Protein AF-A0A7W1CFK2-F1 (afdb_monomer_lite)

Sequence (128 aa):
MISTLDSHLTLGNRRLPNGIEFGVSVQKTSIKSDMKNLFRLLRLTVLFSAFAFIVSAQTPRPTPPPANDDTGPVKTFEVRLPVTVNDKKKKKSLIAGLTRGDFTVFEDGVQQEVTFFTDEKTNPPVYV

Radius of gyration: 48.18 Å; chains: 1; bounding box: 46×103×96 Å

Foldseek 3Di:
DDDDDDDPDDDDDPDDPPPDDDDDDDDDDDPPPPPVVVVVVVVVVVVVVVPPPPPPPDDDDDDPDPPCPPPDPDDDDDDDDDDWDFDPVPPRDTDFDDDPVVDWDDDPNHTDDDPDDDGCVRPPDDDD

Structure (mmCIF, N/CA/C/O backbone):
data_AF-A0A7W1CFK2-F1
#
_entry.id   AF-A0A7W1CFK2-F1
#
loop_
_atom_site.group_PDB
_atom_site.id
_atom_site.type_symbol
_atom_site.label_atom_id
_atom_site.label_alt_id
_atom_site.label_comp_id
_atom_site.label_asym_id
_atom_site.label_entity_id
_atom_site.label_seq_id
_atom_site.pdbx_PDB_ins_code
_atom_site.Cartn_x
_atom_site.Cartn_y
_atom_site.Cartn_z
_atom_site.occupancy
_atom_site.B_iso_or_equiv
_atom_site.auth_seq_id
_atom_site.auth_comp_id
_atom_site.auth_asym_id
_atom_site.auth_atom_id
_atom_site.pdbx_PDB_model_num
ATOM 1 N N . MET A 1 1 ? 21.840 -72.728 -75.572 1.00 37.25 1 MET A N 1
ATOM 2 C CA . MET A 1 1 ? 21.860 -74.203 -75.489 1.00 37.25 1 MET A CA 1
ATOM 3 C C . MET A 1 1 ? 20.811 -74.632 -74.467 1.00 37.25 1 MET A C 1
ATOM 5 O O . MET A 1 1 ? 20.988 -74.309 -73.304 1.00 37.25 1 MET A O 1
ATOM 9 N N . ILE A 1 2 ? 19.675 -75.152 -74.968 1.00 44.62 2 ILE A N 1
ATOM 10 C CA . ILE A 1 2 ? 18.865 -76.333 -74.547 1.00 44.62 2 ILE A CA 1
ATOM 11 C C . ILE A 1 2 ? 19.080 -76.783 -73.075 1.00 44.62 2 ILE A C 1
ATOM 13 O O . ILE A 1 2 ? 20.226 -76.962 -72.686 1.00 44.62 2 ILE A O 1
ATOM 17 N N . SER A 1 3 ? 18.100 -76.943 -72.172 1.00 38.34 3 SER A N 1
ATOM 18 C CA . SER A 1 3 ? 16.812 -77.678 -72.213 1.00 38.34 3 SER A CA 1
ATOM 19 C C . SER A 1 3 ? 15.861 -77.154 -71.124 1.00 38.34 3 SER A C 1
ATOM 21 O O . SER A 1 3 ? 16.304 -76.837 -70.025 1.00 38.34 3 SER A O 1
ATOM 23 N N . THR A 1 4 ? 14.580 -76.917 -71.412 1.00 50.94 4 THR A N 1
ATOM 24 C CA . THR A 1 4 ? 13.423 -77.822 -71.201 1.00 50.94 4 THR A CA 1
ATOM 25 C C . THR A 1 4 ? 13.480 -78.696 -69.946 1.00 50.94 4 THR A C 1
ATOM 27 O O . THR A 1 4 ? 14.224 -79.671 -69.893 1.00 50.94 4 THR A O 1
ATOM 30 N N . LEU A 1 5 ? 12.577 -78.412 -69.005 1.00 43.31 5 LEU A N 1
ATOM 31 C CA . LEU A 1 5 ? 11.893 -79.432 -68.212 1.00 43.31 5 LEU A CA 1
ATOM 32 C C . LEU A 1 5 ? 10.493 -78.909 -67.873 1.00 43.31 5 LEU A C 1
ATOM 34 O O . LEU A 1 5 ? 10.288 -78.191 -66.897 1.00 43.31 5 LEU A O 1
ATOM 38 N N . ASP A 1 6 ? 9.554 -79.247 -68.758 1.00 47.62 6 ASP A N 1
ATOM 39 C CA . ASP A 1 6 ? 8.124 -79.274 -68.470 1.00 47.62 6 ASP A CA 1
ATOM 40 C C . ASP A 1 6 ? 7.889 -80.221 -67.290 1.00 47.62 6 ASP A C 1
ATOM 42 O O . ASP A 1 6 ? 8.189 -81.414 -67.366 1.00 47.62 6 ASP A O 1
ATOM 46 N N . SER A 1 7 ? 7.329 -79.705 -66.200 1.00 54.19 7 SER A N 1
ATOM 47 C CA . SER A 1 7 ? 6.675 -80.524 -65.183 1.00 54.19 7 SER A CA 1
ATOM 48 C C . SER A 1 7 ? 5.209 -80.120 -65.105 1.00 54.19 7 SER A C 1
ATOM 50 O O . SER A 1 7 ? 4.759 -79.324 -64.284 1.00 54.19 7 SER A O 1
ATOM 52 N N . HIS A 1 8 ? 4.460 -80.700 -66.037 1.00 48.00 8 HIS A N 1
ATOM 53 C CA . HIS A 1 8 ? 3.010 -80.749 -66.055 1.00 48.00 8 HIS A CA 1
ATOM 54 C C . HIS A 1 8 ? 2.517 -81.542 -64.830 1.00 48.00 8 HIS A C 1
ATOM 56 O O . HIS A 1 8 ? 2.445 -82.771 -64.855 1.00 48.00 8 HIS A O 1
ATOM 62 N N . LEU A 1 9 ? 2.198 -80.846 -63.735 1.00 48.31 9 LEU A N 1
ATOM 63 C CA . LEU A 1 9 ? 1.485 -81.422 -62.594 1.00 48.31 9 LEU A CA 1
ATOM 64 C C . LEU A 1 9 ? -0.016 -81.185 -62.765 1.00 48.31 9 LEU A C 1
ATOM 66 O O . LEU A 1 9 ? -0.585 -80.196 -62.310 1.00 48.31 9 LEU A O 1
ATOM 70 N N . THR A 1 10 ? -0.650 -82.139 -63.438 1.00 53.41 10 THR A N 1
ATOM 71 C CA . THR A 1 10 ? -2.098 -82.342 -63.453 1.00 53.41 10 THR A CA 1
ATOM 72 C C . THR A 1 10 ? -2.537 -82.757 -62.049 1.00 53.41 10 THR A C 1
ATOM 74 O O . THR A 1 10 ? -2.362 -83.914 -61.664 1.00 53.41 10 THR A O 1
ATOM 77 N N . LEU A 1 11 ? -3.111 -81.841 -61.265 1.00 51.53 11 LEU A N 1
ATOM 78 C CA . LEU A 1 11 ? -3.853 -82.223 -60.063 1.00 51.53 11 LEU A CA 1
ATOM 79 C C . LEU A 1 11 ? -5.348 -82.197 -60.369 1.00 51.53 11 LEU A C 1
ATOM 81 O O . LEU A 1 11 ? -5.928 -81.158 -60.666 1.00 51.53 11 LEU A O 1
ATOM 85 N N . GLY A 1 12 ? -5.943 -83.388 -60.344 1.00 55.22 12 GLY A N 1
ATOM 86 C CA . GLY A 1 12 ? -7.341 -83.615 -60.667 1.00 55.22 12 GLY A CA 1
ATOM 87 C C . GLY A 1 12 ? -8.293 -82.824 -59.773 1.00 55.22 12 GLY A C 1
ATOM 88 O O . GLY A 1 12 ? -8.208 -82.870 -58.545 1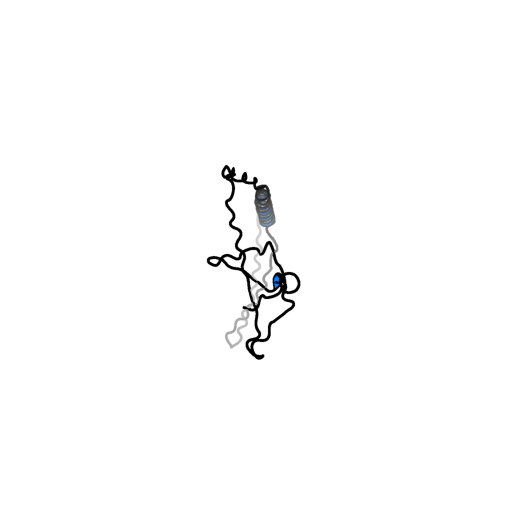.00 55.22 12 GLY A O 1
ATOM 89 N N . ASN A 1 13 ? -9.256 -82.163 -60.412 1.00 46.25 13 ASN A N 1
ATOM 90 C CA . ASN A 1 13 ? -10.400 -81.561 -59.745 1.00 46.25 13 ASN A CA 1
ATOM 91 C C . ASN A 1 13 ? -11.273 -82.662 -59.128 1.00 46.25 13 ASN A C 1
ATOM 93 O O . ASN A 1 13 ? -12.081 -83.291 -59.814 1.00 46.25 13 ASN A O 1
ATOM 97 N N . ARG A 1 14 ? -11.161 -82.878 -57.814 1.00 57.16 14 ARG A N 1
ATOM 98 C CA . ARG A 1 14 ? -12.222 -83.557 -57.060 1.00 57.16 14 ARG A CA 1
ATOM 99 C C . ARG A 1 14 ? -13.332 -82.547 -56.783 1.00 57.16 14 ARG A C 1
ATOM 101 O O . ARG A 1 14 ? -13.212 -81.720 -55.886 1.00 57.16 14 ARG A O 1
ATOM 108 N N . ARG A 1 15 ? -14.416 -82.626 -57.559 1.00 47.66 15 ARG A N 1
ATOM 109 C CA . ARG A 1 15 ? -15.670 -81.921 -57.263 1.00 47.66 15 ARG A CA 1
ATOM 110 C C . ARG A 1 15 ? -16.352 -82.571 -56.060 1.00 47.66 15 ARG A C 1
ATOM 112 O O . ARG A 1 15 ? -16.699 -83.748 -56.112 1.00 47.66 15 ARG A O 1
ATOM 119 N N . LEU A 1 16 ? -16.576 -81.787 -55.010 1.00 58.28 16 LEU A N 1
ATOM 120 C CA . LEU A 1 16 ? -17.561 -82.083 -53.968 1.00 58.28 16 LEU A CA 1
ATOM 121 C C . LEU A 1 16 ? -18.897 -81.401 -54.334 1.00 58.28 16 LEU A C 1
ATOM 123 O O . LEU A 1 16 ? -18.875 -80.342 -54.964 1.00 58.28 16 LEU A O 1
ATOM 127 N N . PRO A 1 17 ? -20.055 -81.977 -53.958 1.00 52.66 17 PRO A N 1
ATOM 128 C CA . PRO A 1 17 ? -21.378 -81.623 -54.497 1.00 52.66 17 PRO A CA 1
ATOM 129 C C . PRO A 1 17 ? -21.900 -80.213 -54.156 1.00 52.66 17 PRO A C 1
ATOM 131 O O . PRO A 1 17 ? -22.980 -79.849 -54.607 1.00 52.66 17 PRO A O 1
ATOM 134 N N . ASN A 1 18 ? -21.137 -79.398 -53.417 1.00 56.88 18 ASN A N 1
ATOM 135 C CA . ASN A 1 18 ? -21.620 -78.148 -52.820 1.00 56.88 18 ASN A CA 1
ATOM 136 C C . ASN A 1 18 ? -20.868 -76.882 -53.283 1.00 56.88 18 ASN A C 1
ATOM 138 O O . ASN A 1 18 ? -20.971 -75.849 -52.635 1.00 56.88 18 ASN A O 1
ATOM 142 N N . GLY A 1 19 ? -20.119 -76.932 -54.391 1.00 59.56 19 GLY A N 1
ATOM 143 C CA . GLY A 1 19 ? -19.654 -75.722 -55.095 1.00 59.56 19 GLY A CA 1
ATOM 144 C C . GLY A 1 19 ? -18.637 -74.826 -54.368 1.00 59.56 19 GLY A C 1
ATOM 145 O O . GLY A 1 19 ? -18.438 -73.693 -54.792 1.00 59.56 19 GLY A O 1
ATOM 146 N N . ILE A 1 20 ? -17.980 -75.302 -53.307 1.00 57.00 20 ILE A N 1
ATOM 147 C CA . ILE A 1 20 ? -16.932 -74.550 -52.598 1.00 57.00 20 ILE A CA 1
ATOM 148 C C . ILE A 1 20 ? -15.561 -75.082 -53.036 1.00 57.00 20 ILE A C 1
ATOM 150 O O . ILE A 1 20 ? -15.196 -76.214 -52.714 1.00 57.00 20 ILE A O 1
ATOM 154 N N . GLU A 1 21 ? -14.810 -74.274 -53.787 1.00 59.28 21 GLU A N 1
ATOM 155 C CA . GLU A 1 21 ? -13.429 -74.570 -54.183 1.00 59.28 21 GLU A CA 1
ATOM 156 C C . GLU A 1 21 ? -12.455 -74.143 -53.074 1.00 59.28 21 GLU A C 1
ATOM 158 O O . GLU A 1 21 ? -12.372 -72.968 -52.723 1.00 59.28 21 GLU A O 1
ATOM 163 N N . PHE A 1 22 ? -11.690 -75.090 -52.523 1.00 53.62 22 PHE A N 1
ATOM 164 C CA . PHE A 1 22 ? -10.586 -74.791 -51.608 1.00 53.62 22 PHE A CA 1
ATOM 165 C C . PHE A 1 22 ? -9.257 -74.858 -52.362 1.00 53.62 22 PHE A C 1
ATOM 167 O O . PHE A 1 22 ? -8.705 -75.934 -52.587 1.00 53.62 22 PHE A O 1
ATOM 174 N N . GLY A 1 23 ? -8.738 -73.693 -52.749 1.00 50.72 23 GLY A N 1
ATOM 175 C CA . GLY A 1 23 ? -7.375 -73.547 -53.253 1.00 50.72 23 GLY A CA 1
ATOM 176 C C . GLY A 1 23 ? -6.391 -73.376 -52.097 1.00 50.72 23 GLY A C 1
ATOM 177 O O . GLY A 1 23 ? -6.457 -72.391 -51.366 1.00 50.72 23 GLY A O 1
ATOM 178 N N . VAL A 1 24 ? -5.459 -74.314 -51.930 1.00 59.22 24 VAL A N 1
ATOM 179 C CA . VAL A 1 24 ? -4.311 -74.132 -51.030 1.00 59.22 24 VAL A CA 1
ATOM 180 C C . VAL A 1 24 ? -3.202 -73.438 -51.818 1.00 59.22 24 VAL A C 1
ATOM 182 O O . VAL A 1 24 ? -2.640 -74.018 -52.744 1.00 59.22 24 VAL A O 1
ATOM 185 N N . SER A 1 25 ? -2.892 -72.190 -51.460 1.00 52.38 25 SER A N 1
ATOM 186 C CA . SER A 1 25 ? -1.792 -71.416 -52.046 1.00 52.38 25 SER A CA 1
ATOM 187 C C . SER A 1 25 ? -0.626 -71.338 -51.065 1.00 52.38 25 SER A C 1
ATOM 189 O O . SER A 1 25 ? -0.759 -70.807 -49.964 1.00 52.38 25 SER A O 1
ATOM 191 N N . VAL A 1 26 ? 0.528 -71.874 -51.462 1.00 57.81 26 VAL A N 1
ATOM 192 C CA . VAL A 1 26 ? 1.785 -71.755 -50.714 1.00 57.81 26 VAL A CA 1
ATOM 193 C C . VAL A 1 26 ? 2.549 -70.553 -51.268 1.00 57.81 26 VAL A C 1
ATOM 195 O O . VAL A 1 26 ? 3.171 -70.641 -52.326 1.00 57.81 26 VAL A O 1
ATOM 198 N N . GLN A 1 27 ? 2.516 -69.415 -50.568 1.00 52.53 27 GLN A N 1
ATOM 199 C CA . GLN A 1 27 ? 3.360 -68.267 -50.912 1.00 52.53 27 GLN A CA 1
ATOM 200 C C . GLN A 1 27 ? 4.777 -68.452 -50.362 1.00 52.53 27 GLN A C 1
ATOM 202 O O . GLN A 1 27 ? 5.008 -68.441 -49.155 1.00 52.53 27 GLN A O 1
ATOM 207 N N . LYS A 1 28 ? 5.751 -68.571 -51.265 1.00 55.28 28 LYS A N 1
ATOM 208 C CA . LYS A 1 28 ? 7.180 -68.532 -50.945 1.00 55.28 28 LYS A CA 1
ATOM 209 C C . LYS A 1 28 ? 7.633 -67.069 -50.906 1.00 55.28 28 LYS A C 1
ATOM 211 O O . LYS A 1 28 ? 7.866 -66.466 -51.951 1.00 55.28 28 LYS A O 1
ATOM 216 N N . THR A 1 29 ? 7.755 -66.482 -49.719 1.00 52.66 29 THR A N 1
ATOM 217 C CA . THR A 1 29 ? 8.299 -65.127 -49.557 1.00 52.66 29 THR A CA 1
ATOM 218 C C . THR A 1 29 ? 9.811 -65.140 -49.797 1.00 52.66 29 THR A C 1
ATOM 220 O O . THR A 1 29 ? 10.607 -65.620 -48.994 1.00 52.66 29 THR A O 1
ATOM 223 N N . SER A 1 30 ? 10.224 -64.632 -50.957 1.00 55.09 30 SER A N 1
ATOM 224 C CA . SER A 1 30 ? 11.632 -64.427 -51.293 1.00 55.09 30 SER A CA 1
ATOM 225 C C . SER A 1 30 ? 12.133 -63.147 -50.625 1.00 55.09 30 SER A C 1
ATOM 227 O O . SER A 1 30 ? 11.881 -62.047 -51.115 1.00 55.09 30 SER A O 1
ATOM 229 N N . ILE A 1 31 ? 12.890 -63.290 -49.536 1.00 61.19 31 ILE A N 1
ATOM 230 C CA . ILE A 1 31 ? 13.640 -62.198 -48.901 1.00 61.19 31 ILE A CA 1
ATOM 231 C C . ILE A 1 31 ? 14.829 -61.849 -49.805 1.00 61.19 31 ILE A C 1
ATOM 233 O O . ILE A 1 31 ? 15.960 -62.276 -49.595 1.00 61.19 31 ILE A O 1
ATOM 237 N N . LYS A 1 32 ? 14.574 -61.078 -50.859 1.00 58.84 32 LYS A N 1
ATOM 238 C CA . LYS A 1 32 ? 15.605 -60.254 -51.495 1.00 58.84 32 LYS A CA 1
ATOM 239 C C . LYS A 1 32 ? 15.275 -58.811 -51.164 1.00 58.84 32 LYS A C 1
ATOM 241 O O . LYS A 1 32 ? 14.851 -58.043 -52.016 1.00 58.84 32 LYS A O 1
ATOM 246 N N . SER A 1 33 ? 15.397 -58.482 -49.880 1.00 59.06 33 SER A N 1
ATOM 247 C CA . SER A 1 33 ? 15.316 -57.106 -49.411 1.00 59.06 33 SER A CA 1
ATOM 248 C C . SER A 1 33 ? 16.452 -56.322 -50.059 1.00 59.06 33 SER A C 1
ATOM 250 O O . SER A 1 33 ? 17.629 -56.523 -49.752 1.00 59.06 33 SER A O 1
ATOM 252 N N . ASP A 1 34 ? 16.072 -55.471 -51.002 1.00 59.19 34 ASP A N 1
ATOM 253 C CA . ASP A 1 34 ? 16.932 -54.584 -51.762 1.00 59.19 34 ASP A CA 1
ATOM 254 C C . ASP A 1 34 ? 17.821 -53.736 -50.846 1.00 59.19 34 ASP A C 1
ATOM 256 O O . ASP A 1 34 ? 17.442 -52.664 -5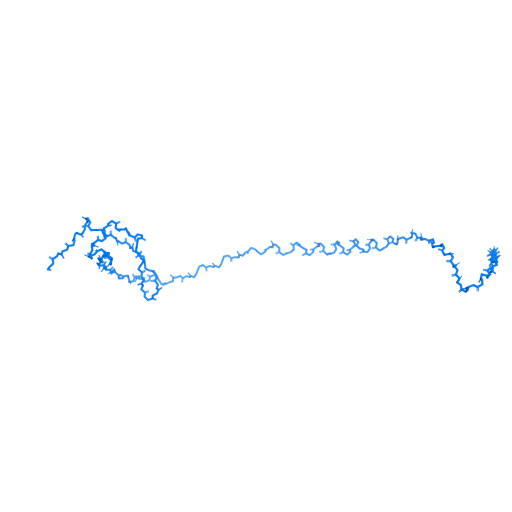0.372 1.00 59.19 34 ASP A O 1
ATOM 260 N N . MET A 1 35 ? 19.066 -54.182 -50.676 1.00 61.94 35 MET A N 1
ATOM 261 C CA . MET A 1 35 ? 20.145 -53.480 -49.969 1.00 61.94 35 MET A CA 1
ATOM 262 C C . MET A 1 35 ? 20.344 -52.038 -50.485 1.00 61.94 35 MET A C 1
ATOM 264 O O . MET A 1 35 ? 20.840 -51.164 -49.782 1.00 61.94 35 MET A O 1
ATOM 268 N N . LYS A 1 36 ? 19.873 -51.755 -51.704 1.00 58.09 36 LYS A N 1
ATOM 269 C CA . LYS A 1 36 ? 19.893 -50.441 -52.358 1.00 58.09 36 LYS A CA 1
ATOM 270 C C . LYS A 1 36 ? 18.946 -49.430 -51.699 1.00 58.09 36 LYS A C 1
ATOM 272 O O . LYS A 1 36 ? 19.265 -48.244 -51.673 1.00 58.09 36 LYS A O 1
ATOM 277 N N . ASN A 1 37 ? 17.820 -49.875 -51.138 1.00 59.19 37 ASN A N 1
ATOM 278 C CA . ASN A 1 37 ? 16.867 -48.996 -50.449 1.00 59.19 37 ASN A CA 1
ATOM 279 C C . ASN A 1 37 ? 17.352 -48.633 -49.039 1.00 59.19 37 ASN A C 1
ATOM 281 O O . ASN A 1 37 ? 17.117 -47.515 -48.585 1.00 59.19 37 ASN A O 1
ATOM 285 N N . LEU A 1 38 ? 18.133 -49.516 -48.406 1.00 61.88 38 LEU A N 1
ATOM 286 C CA . LEU A 1 38 ? 18.807 -49.234 -47.138 1.00 61.88 38 LEU A CA 1
ATOM 287 C C . LEU A 1 38 ? 19.908 -48.171 -47.301 1.00 61.88 38 LEU A C 1
ATOM 289 O O . LEU A 1 38 ? 19.969 -47.220 -46.526 1.00 61.88 38 LEU A O 1
ATOM 293 N N . PHE A 1 39 ? 20.716 -48.256 -48.365 1.00 61.59 39 PHE A N 1
ATOM 294 C CA . PHE A 1 39 ? 21.710 -47.218 -48.678 1.00 61.59 39 PHE A CA 1
ATOM 295 C C . PHE A 1 39 ? 21.081 -45.877 -49.095 1.00 61.59 39 PHE A C 1
ATOM 297 O O . PHE A 1 39 ? 21.667 -44.824 -48.840 1.00 61.59 39 PHE A O 1
ATOM 304 N N . ARG A 1 40 ? 19.890 -45.886 -49.711 1.00 64.69 40 ARG A N 1
ATOM 305 C CA . ARG A 1 40 ? 19.133 -44.658 -50.023 1.00 64.69 40 ARG A CA 1
ATOM 306 C C . ARG A 1 40 ? 18.599 -43.980 -48.761 1.00 64.69 40 ARG A C 1
ATOM 308 O O . ARG A 1 40 ? 18.762 -42.771 -48.629 1.00 64.69 40 ARG A O 1
ATOM 315 N N . LEU A 1 41 ? 18.037 -44.751 -47.828 1.00 63.41 41 LEU A N 1
ATOM 316 C CA . LEU A 1 41 ? 17.570 -44.242 -46.534 1.00 63.41 41 LEU A CA 1
ATOM 317 C C . LEU A 1 41 ? 18.727 -43.675 -45.700 1.00 63.41 41 LEU A C 1
ATOM 319 O O . LEU A 1 41 ? 18.615 -42.561 -45.203 1.00 63.41 41 LEU A O 1
ATOM 323 N N . LEU A 1 42 ? 19.875 -44.363 -45.644 1.00 66.06 42 LEU A N 1
ATOM 324 C CA . LEU A 1 42 ? 21.051 -43.880 -44.909 1.00 66.06 42 LEU A CA 1
ATOM 325 C C . LEU A 1 42 ? 21.583 -42.538 -45.454 1.00 66.06 42 LEU A C 1
ATOM 327 O O . LEU A 1 42 ? 21.956 -41.660 -44.679 1.00 66.06 42 LEU A O 1
ATOM 331 N N . ARG A 1 43 ? 21.586 -42.344 -46.782 1.00 67.81 43 ARG A N 1
ATOM 332 C CA . ARG A 1 43 ? 22.026 -41.082 -47.412 1.00 67.81 43 ARG A CA 1
ATOM 333 C C . ARG A 1 43 ? 21.088 -39.909 -47.114 1.00 67.81 43 ARG A C 1
ATOM 335 O O . ARG A 1 43 ? 21.571 -38.802 -46.897 1.00 67.81 43 ARG A O 1
ATOM 342 N N . LEU A 1 44 ? 19.776 -40.146 -47.077 1.00 67.62 44 LEU A N 1
ATOM 343 C CA . LEU A 1 44 ? 18.782 -39.117 -46.747 1.00 67.62 44 LEU A CA 1
ATOM 344 C C . LEU A 1 44 ? 18.905 -38.650 -45.288 1.00 67.62 44 LEU A C 1
ATOM 346 O O . LEU A 1 44 ? 18.828 -37.451 -45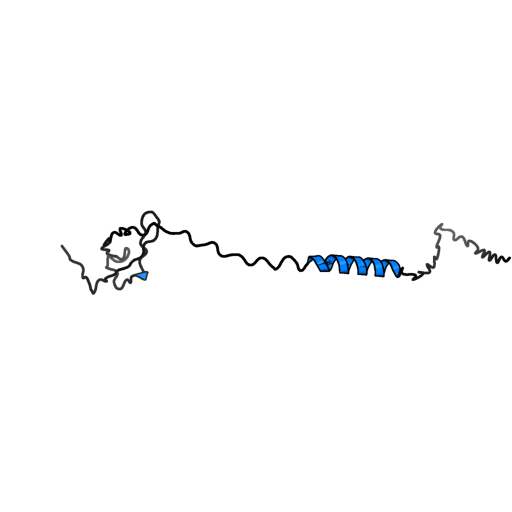.028 1.00 67.62 44 LEU A O 1
ATOM 350 N N . THR A 1 45 ? 19.184 -39.562 -44.352 1.00 63.72 45 THR A N 1
ATOM 351 C CA . THR A 1 45 ? 19.347 -39.224 -42.927 1.00 63.72 45 THR A CA 1
ATOM 352 C C . THR A 1 45 ? 20.602 -38.385 -42.656 1.00 63.72 45 THR A C 1
ATOM 354 O O . THR A 1 45 ? 20.558 -37.451 -41.856 1.00 63.72 45 THR A O 1
ATOM 357 N N . VAL A 1 46 ? 21.715 -38.655 -43.351 1.00 66.44 46 VAL A N 1
ATOM 358 C CA . VAL A 1 46 ? 22.959 -37.870 -43.204 1.00 66.44 46 VAL A CA 1
ATOM 359 C C . VAL A 1 46 ? 22.780 -36.433 -43.712 1.00 66.44 46 VAL A C 1
ATOM 361 O O . VAL A 1 46 ? 23.204 -35.496 -43.037 1.00 66.44 46 VAL A O 1
ATOM 364 N N . LEU A 1 47 ? 22.092 -36.248 -44.846 1.00 61.19 47 LEU A N 1
ATOM 365 C CA . LEU A 1 47 ? 21.787 -34.924 -45.410 1.00 61.19 47 LEU A CA 1
ATOM 366 C C . LEU A 1 47 ? 20.857 -34.090 -44.515 1.00 61.19 47 LEU A C 1
ATOM 368 O O . LEU A 1 47 ? 21.017 -32.875 -44.445 1.00 61.19 47 LEU A O 1
ATOM 372 N N . PHE A 1 48 ? 19.926 -34.724 -43.796 1.00 60.53 48 PHE A N 1
ATOM 373 C CA . PHE A 1 48 ? 19.005 -34.016 -42.901 1.00 60.53 48 PHE A CA 1
ATOM 374 C C . PHE A 1 48 ? 19.667 -33.577 -41.580 1.00 60.53 48 PHE A C 1
ATOM 376 O O . PHE A 1 48 ? 19.321 -32.5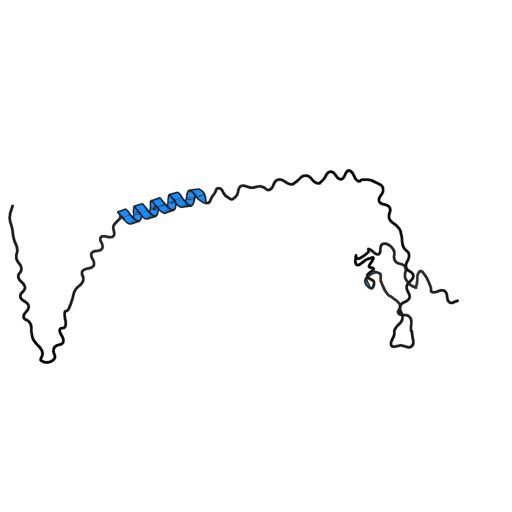30 -41.035 1.00 60.53 48 PHE A O 1
ATOM 383 N N . SER A 1 49 ? 20.663 -34.320 -41.073 1.00 59.44 49 SER A N 1
ATOM 384 C CA . SER A 1 49 ? 21.323 -33.977 -39.797 1.00 59.44 49 SER A CA 1
ATOM 385 C C . SER A 1 49 ? 22.253 -32.755 -39.879 1.00 59.44 49 SER A C 1
ATOM 387 O O . SER A 1 49 ? 22.482 -32.090 -38.871 1.00 59.44 49 SER A O 1
ATOM 389 N N . ALA A 1 50 ? 22.731 -32.397 -41.076 1.00 58.31 50 ALA A N 1
ATOM 390 C CA . ALA A 1 50 ? 23.613 -31.243 -41.270 1.00 58.31 50 ALA A CA 1
ATOM 391 C C . ALA A 1 50 ? 22.906 -29.884 -41.079 1.00 58.31 50 ALA A C 1
ATOM 393 O O . ALA A 1 50 ? 23.574 -28.872 -40.884 1.00 58.31 50 ALA A O 1
ATOM 394 N N . PHE A 1 51 ? 21.568 -29.844 -41.096 1.00 56.47 51 PHE A N 1
ATOM 395 C CA . PHE A 1 51 ? 20.797 -28.601 -40.947 1.00 56.47 51 PHE A CA 1
ATOM 396 C C . PHE A 1 51 ? 20.403 -28.280 -39.494 1.00 56.47 51 PHE A C 1
ATOM 398 O O . PHE A 1 51 ? 20.029 -27.148 -39.193 1.00 56.47 51 PHE A O 1
ATOM 405 N N . ALA A 1 52 ? 20.513 -29.244 -38.573 1.00 57.53 52 ALA A N 1
ATOM 406 C CA . ALA A 1 52 ? 20.050 -29.087 -37.191 1.00 57.53 52 ALA A CA 1
ATOM 407 C C . ALA A 1 52 ? 20.987 -28.244 -36.298 1.00 57.53 52 ALA A C 1
ATOM 409 O O . ALA A 1 52 ? 20.595 -27.857 -35.201 1.00 57.53 52 ALA A O 1
ATOM 410 N N . PHE A 1 53 ? 22.202 -27.922 -36.756 1.00 55.62 53 PHE A N 1
ATOM 411 C CA . PHE A 1 53 ? 23.203 -27.218 -35.940 1.00 55.62 53 PHE A CA 1
ATOM 412 C C . PHE A 1 53 ? 23.273 -25.696 -36.153 1.00 55.62 53 PHE A C 1
ATOM 414 O O . PHE A 1 53 ? 23.972 -25.020 -35.405 1.00 55.62 53 PHE A O 1
ATOM 421 N N . ILE A 1 54 ? 22.550 -25.119 -37.122 1.00 57.72 54 ILE A N 1
ATOM 422 C CA . ILE A 1 54 ? 22.707 -23.688 -37.470 1.00 57.72 54 ILE A CA 1
ATOM 423 C C . ILE A 1 54 ? 21.814 -22.760 -36.614 1.00 57.72 54 ILE A C 1
ATOM 425 O O . ILE A 1 54 ? 22.081 -21.567 -36.500 1.00 57.72 54 ILE A O 1
ATOM 429 N N . VAL A 1 55 ? 20.784 -23.282 -35.938 1.00 59.34 55 VAL A N 1
ATOM 430 C CA . VAL A 1 55 ? 19.770 -22.446 -35.255 1.00 59.34 55 VAL A CA 1
ATOM 431 C C . VAL A 1 55 ? 20.217 -21.923 -33.872 1.00 59.34 55 VAL A C 1
ATOM 433 O O . VAL A 1 55 ? 19.603 -21.006 -33.337 1.00 59.34 55 VAL A O 1
ATOM 436 N N . SER A 1 56 ? 21.317 -22.420 -33.293 1.00 61.72 56 SER A N 1
ATOM 437 C CA . SER A 1 56 ? 21.689 -22.138 -31.890 1.00 61.72 56 SER A CA 1
ATOM 438 C C . SER A 1 56 ? 22.747 -21.032 -31.678 1.00 61.72 56 SER A C 1
ATOM 440 O O . SER A 1 56 ? 23.445 -21.055 -30.665 1.00 61.72 56 SER A O 1
ATOM 442 N N . ALA A 1 57 ? 22.902 -20.072 -32.600 1.00 61.56 57 ALA A N 1
ATOM 443 C CA . ALA A 1 57 ? 23.980 -19.064 -32.535 1.00 61.56 57 ALA A CA 1
ATOM 444 C C . ALA A 1 57 ? 23.526 -17.593 -32.418 1.00 61.56 57 ALA A C 1
ATOM 446 O O . ALA A 1 57 ? 24.357 -16.692 -32.516 1.00 61.56 57 ALA A O 1
ATOM 447 N N . GLN A 1 58 ? 22.240 -17.309 -32.192 1.00 72.75 58 GLN A N 1
ATOM 448 C CA . GLN A 1 58 ? 21.806 -15.934 -31.922 1.00 72.75 58 GLN A CA 1
ATOM 449 C C . GLN A 1 58 ? 21.978 -15.607 -30.436 1.00 72.75 58 GLN A C 1
ATOM 451 O O . GLN A 1 58 ? 21.085 -15.843 -29.627 1.00 72.75 58 GLN A O 1
ATOM 456 N N . THR A 1 59 ? 23.132 -15.051 -30.066 1.00 76.00 59 THR A N 1
ATOM 457 C CA . THR A 1 59 ? 23.270 -14.314 -28.807 1.00 76.00 59 THR A CA 1
ATOM 458 C C . THR A 1 59 ? 22.517 -12.986 -28.947 1.00 76.00 59 THR A C 1
ATOM 460 O O . THR A 1 59 ? 22.902 -12.162 -29.782 1.00 76.00 59 THR A O 1
ATOM 463 N N . PRO A 1 60 ? 21.431 -12.745 -28.186 1.00 74.38 60 PRO A N 1
ATOM 464 C CA . PRO A 1 60 ? 20.735 -11.467 -28.237 1.00 74.38 60 PRO A CA 1
ATOM 465 C C . PRO A 1 60 ? 21.702 -10.363 -27.806 1.00 74.38 60 PRO A C 1
ATOM 467 O O . PRO A 1 60 ? 22.257 -10.393 -26.707 1.00 74.38 60 PRO A O 1
ATOM 470 N N . ARG A 1 61 ? 21.934 -9.389 -28.690 1.00 80.44 61 ARG A N 1
ATOM 471 C CA . ARG A 1 61 ? 22.687 -8.187 -28.341 1.00 80.44 61 ARG A CA 1
ATOM 472 C C . ARG A 1 61 ? 21.817 -7.352 -27.394 1.00 80.44 61 ARG A C 1
ATOM 474 O O . ARG A 1 61 ? 20.680 -7.062 -27.764 1.00 80.44 61 ARG A O 1
ATOM 481 N N . PRO A 1 62 ? 22.319 -6.943 -26.216 1.00 77.00 62 PRO A N 1
ATOM 482 C CA . PRO A 1 62 ? 21.592 -6.026 -25.351 1.00 77.00 62 PRO A CA 1
ATOM 483 C C . PRO A 1 62 ? 21.299 -4.735 -26.117 1.00 77.00 62 PRO A C 1
ATOM 485 O O . PRO A 1 62 ? 22.220 -4.102 -26.644 1.00 77.00 62 PRO A O 1
ATOM 488 N N . THR A 1 63 ? 20.026 -4.357 -26.206 1.00 81.94 63 THR A N 1
ATOM 489 C CA . THR A 1 63 ? 19.639 -3.025 -26.673 1.00 81.94 63 THR A CA 1
ATOM 490 C C . THR A 1 63 ? 20.238 -2.004 -25.700 1.00 81.94 63 THR A C 1
ATOM 492 O O . THR A 1 63 ? 20.078 -2.186 -24.489 1.00 81.94 63 THR A O 1
ATOM 495 N N . PRO A 1 64 ? 20.949 -0.962 -26.175 1.00 79.00 64 PRO A N 1
ATOM 496 C CA . PRO A 1 64 ? 21.415 0.111 -25.306 1.00 79.00 64 PRO A CA 1
ATOM 497 C C . PRO A 1 64 ? 20.232 0.685 -24.515 1.00 79.00 64 PRO A C 1
ATOM 499 O O . PRO A 1 64 ? 19.162 0.863 -25.106 1.00 79.00 64 PRO A O 1
ATOM 502 N N . PRO A 1 65 ? 20.388 0.975 -23.211 1.00 76.81 65 PRO A N 1
ATOM 503 C CA . PRO A 1 65 ? 19.374 1.719 -22.481 1.00 76.81 65 PRO A CA 1
ATOM 504 C C . PRO A 1 65 ? 19.084 3.027 -23.233 1.00 76.81 65 PRO A C 1
ATOM 506 O O . PRO A 1 65 ? 20.028 3.620 -23.768 1.00 76.81 65 PRO A O 1
ATOM 509 N N . PRO A 1 66 ? 17.822 3.486 -23.303 1.00 73.00 66 PRO A N 1
ATOM 510 C CA . PRO A 1 66 ? 17.543 4.825 -23.802 1.00 73.00 66 PRO A CA 1
ATOM 511 C C . PRO A 1 66 ? 18.410 5.821 -23.023 1.00 73.00 66 PRO A C 1
ATOM 513 O O . PRO A 1 66 ? 18.502 5.746 -21.796 1.00 73.00 66 PRO A O 1
ATOM 516 N N . ALA A 1 67 ? 19.097 6.710 -23.743 1.00 66.88 67 ALA A N 1
ATOM 517 C CA . ALA A 1 67 ? 19.794 7.833 -23.138 1.00 66.88 67 ALA A CA 1
ATOM 518 C C . ALA A 1 67 ? 18.726 8.732 -22.505 1.00 66.88 67 ALA A C 1
ATOM 520 O O . ALA A 1 67 ? 18.064 9.504 -23.194 1.00 66.88 67 ALA A O 1
ATOM 521 N N . ASN A 1 68 ? 18.482 8.544 -21.209 1.00 59.06 68 ASN A N 1
ATOM 522 C CA . ASN A 1 68 ? 17.574 9.379 -20.439 1.00 59.06 68 ASN A CA 1
ATOM 523 C C . ASN A 1 68 ? 18.256 10.735 -20.210 1.00 59.06 68 ASN A C 1
ATOM 525 O O . ASN A 1 68 ? 18.863 10.958 -19.166 1.00 59.06 68 ASN A O 1
ATOM 529 N N . ASP A 1 69 ? 18.146 11.634 -21.186 1.00 60.38 69 ASP A N 1
ATOM 530 C CA . ASP A 1 69 ? 18.530 13.048 -21.059 1.00 60.38 69 ASP A CA 1
ATOM 531 C C . ASP A 1 69 ? 17.490 13.881 -20.274 1.00 60.38 69 ASP A C 1
ATOM 533 O O . ASP A 1 69 ? 17.537 15.105 -20.270 1.00 60.38 69 ASP A O 1
ATOM 537 N N . ASP A 1 70 ? 16.588 13.236 -19.529 1.00 60.38 70 ASP A N 1
ATOM 538 C CA . ASP A 1 70 ? 15.606 13.889 -18.654 1.00 60.38 70 ASP A CA 1
ATOM 539 C C . ASP A 1 70 ? 16.004 13.781 -17.171 1.00 60.38 70 ASP A C 1
ATOM 541 O O . ASP A 1 70 ? 15.226 13.368 -16.313 1.00 60.38 70 ASP A O 1
ATOM 545 N N . THR A 1 71 ? 17.232 14.188 -16.829 1.00 61.91 71 THR A N 1
ATOM 546 C CA . THR A 1 71 ? 17.647 14.381 -15.418 1.00 61.91 71 THR A CA 1
ATOM 547 C C . THR A 1 71 ? 17.263 15.782 -14.918 1.00 61.91 71 THR A C 1
ATOM 549 O O . THR A 1 71 ? 18.027 16.465 -14.235 1.00 61.91 71 THR A O 1
ATOM 552 N N . GLY A 1 72 ? 16.073 16.258 -15.286 1.00 70.56 72 GLY A N 1
ATOM 553 C CA . GLY A 1 72 ? 15.477 17.418 -14.628 1.00 70.56 72 GLY A CA 1
ATOM 554 C C . GLY A 1 72 ? 15.122 17.067 -13.175 1.00 70.56 72 GLY A C 1
ATOM 555 O O . GLY A 1 72 ? 14.819 15.907 -12.890 1.00 70.56 72 GLY A O 1
ATOM 556 N N . PRO A 1 73 ? 15.153 18.020 -12.226 1.00 72.62 73 PRO A N 1
ATOM 557 C CA . PRO A 1 73 ? 14.726 17.751 -10.858 1.00 72.62 73 PRO A CA 1
ATOM 558 C C . PRO A 1 73 ? 13.266 17.280 -10.852 1.00 72.62 73 PRO A C 1
ATOM 560 O O . PRO A 1 73 ? 12.350 18.044 -11.164 1.00 72.62 73 PRO A O 1
ATOM 563 N N . VAL A 1 74 ? 13.053 16.012 -10.498 1.00 75.00 74 VAL A N 1
ATOM 564 C CA . VAL A 1 74 ? 11.717 15.441 -10.325 1.00 75.00 74 VAL A CA 1
ATOM 565 C C . VAL A 1 74 ? 11.054 16.161 -9.155 1.00 75.00 74 VAL A C 1
ATOM 567 O O . VAL A 1 74 ? 11.519 16.099 -8.016 1.00 75.00 74 VAL A O 1
ATOM 570 N N . LYS A 1 75 ? 9.980 16.899 -9.445 1.00 77.81 75 LYS A N 1
ATOM 571 C CA . LYS A 1 75 ? 9.216 17.624 -8.432 1.00 77.81 75 LYS A CA 1
ATOM 572 C C . LYS A 1 75 ? 8.272 16.654 -7.725 1.00 77.81 75 LYS A C 1
ATOM 574 O O . LYS A 1 75 ? 7.193 16.366 -8.231 1.00 77.81 75 LYS A O 1
ATOM 579 N N . THR A 1 76 ? 8.674 16.181 -6.552 1.00 78.94 76 THR A N 1
ATOM 580 C CA . THR A 1 76 ? 7.829 15.356 -5.679 1.00 78.94 76 THR A CA 1
ATOM 581 C C . THR A 1 76 ? 7.092 16.237 -4.674 1.00 78.94 76 THR A C 1
ATOM 583 O O . THR A 1 76 ? 7.692 17.124 -4.065 1.00 78.94 76 THR A O 1
ATOM 586 N N . PHE A 1 77 ? 5.797 15.991 -4.484 1.00 82.25 77 PHE A N 1
ATOM 587 C CA . PHE A 1 77 ? 4.998 16.631 -3.441 1.00 82.25 77 PHE A CA 1
ATOM 588 C C . PHE A 1 77 ? 4.796 15.654 -2.280 1.00 82.25 77 PHE A C 1
ATOM 590 O O . PHE A 1 77 ? 4.292 14.553 -2.475 1.00 82.25 77 PHE A O 1
ATOM 597 N N . GLU A 1 78 ? 5.186 16.049 -1.067 1.00 87.44 78 GLU A N 1
ATOM 598 C CA . GLU A 1 78 ? 4.863 15.292 0.147 1.00 87.44 78 GLU A CA 1
ATOM 599 C C . GLU A 1 78 ? 3.439 15.641 0.591 1.00 87.44 78 GLU A C 1
ATOM 601 O O . GLU A 1 78 ? 3.133 16.803 0.868 1.00 87.44 78 GLU A O 1
ATOM 606 N N . VAL A 1 79 ? 2.574 14.631 0.691 1.00 87.88 79 VAL A N 1
ATOM 607 C CA . VAL A 1 79 ? 1.213 14.777 1.218 1.00 87.88 79 VAL A CA 1
ATOM 608 C C . VAL A 1 79 ? 1.115 14.056 2.556 1.00 87.88 79 VAL A C 1
ATOM 610 O O . VAL A 1 79 ? 1.444 12.877 2.670 1.00 87.88 79 VAL A O 1
ATOM 613 N N . ARG A 1 80 ? 0.632 14.761 3.582 1.00 89.50 80 ARG A N 1
ATOM 614 C CA . ARG A 1 80 ? 0.413 14.203 4.923 1.00 89.50 80 ARG A CA 1
ATOM 615 C C . ARG A 1 80 ? -1.063 13.897 5.126 1.00 89.50 80 ARG A C 1
ATOM 617 O O . ARG A 1 80 ? -1.887 14.807 5.099 1.00 89.50 80 ARG A O 1
ATOM 624 N N . LEU A 1 81 ? -1.382 12.626 5.359 1.00 89.69 81 LEU A N 1
ATOM 625 C CA . LEU A 1 81 ? -2.752 12.144 5.535 1.00 89.69 81 LEU A CA 1
ATOM 626 C C . LEU A 1 81 ? -3.000 11.740 6.996 1.00 89.69 81 LEU A C 1
ATOM 628 O O . LEU A 1 81 ? -2.612 10.641 7.395 1.00 89.69 81 LEU A O 1
ATOM 632 N N . PRO A 1 82 ? -3.641 12.591 7.817 1.00 90.31 82 PRO A N 1
ATOM 633 C CA . PRO A 1 82 ? -4.096 12.181 9.137 1.00 90.31 82 PRO A CA 1
ATOM 634 C C . PRO A 1 82 ? -5.324 11.276 8.997 1.00 90.31 82 PRO A C 1
ATOM 636 O O . PRO A 1 82 ? -6.329 11.659 8.396 1.00 90.31 82 PRO A O 1
ATOM 639 N N . VAL A 1 83 ? -5.254 10.073 9.565 1.00 89.06 83 VAL A N 1
ATOM 640 C CA . VAL A 1 83 ? -6.349 9.096 9.528 1.00 89.06 83 VAL A CA 1
ATOM 641 C C . VAL A 1 83 ? -6.739 8.662 10.935 1.00 89.06 83 VAL A C 1
ATOM 643 O O . VAL A 1 83 ? -5.909 8.559 11.833 1.00 89.06 83 VAL A O 1
ATOM 646 N N . THR A 1 84 ? -8.027 8.397 11.135 1.00 89.06 84 THR A N 1
ATOM 647 C CA . THR A 1 84 ? -8.559 7.832 12.378 1.00 89.06 84 THR A CA 1
ATOM 648 C C . THR A 1 84 ? -9.442 6.648 12.035 1.00 89.06 84 THR A C 1
ATOM 650 O O . THR A 1 84 ? -10.398 6.779 11.268 1.00 89.06 84 THR A O 1
ATOM 653 N N . VAL A 1 85 ? -9.127 5.487 12.606 1.00 90.12 85 VAL A N 1
ATOM 654 C CA . VAL A 1 85 ? -9.832 4.238 12.312 1.00 90.12 85 VAL A CA 1
ATOM 655 C C . VAL A 1 85 ? -10.703 3.853 13.502 1.00 90.12 85 VAL A C 1
ATOM 657 O O . VAL A 1 85 ? -10.226 3.731 14.627 1.00 90.12 85 VAL A O 1
ATOM 660 N N . ASN A 1 86 ? -11.996 3.656 13.245 1.00 91.19 86 ASN A N 1
ATOM 661 C CA . ASN A 1 86 ? -12.990 3.325 14.264 1.00 91.19 86 ASN A CA 1
ATOM 662 C C . ASN A 1 86 ? -13.707 2.015 13.931 1.00 91.19 86 ASN A C 1
ATOM 664 O O . ASN A 1 86 ? -14.044 1.754 12.772 1.00 91.19 86 ASN A O 1
ATOM 668 N N . ASP A 1 87 ? -14.018 1.227 14.960 1.00 90.19 87 ASP A N 1
ATOM 669 C CA . ASP A 1 87 ? -14.855 0.037 14.823 1.00 90.19 87 ASP A CA 1
ATOM 670 C C . ASP A 1 87 ? -16.320 0.448 14.598 1.00 90.19 87 ASP A C 1
ATOM 672 O O . ASP A 1 87 ? -16.960 1.095 15.435 1.00 90.19 87 ASP A O 1
ATOM 676 N N . LYS A 1 88 ? -16.872 0.041 13.448 1.00 86.50 88 LYS A N 1
ATOM 677 C CA . LYS A 1 88 ? -18.271 0.302 13.079 1.00 86.50 88 LYS A CA 1
ATOM 678 C C . LYS A 1 88 ? -19.267 -0.428 13.986 1.00 86.50 88 LYS A C 1
ATOM 680 O O . LYS A 1 88 ? -20.381 0.057 14.161 1.00 86.50 88 LYS A O 1
ATOM 685 N N . LYS A 1 89 ? -18.904 -1.588 14.541 1.00 86.00 89 LYS A N 1
ATOM 686 C CA . LYS A 1 89 ? -19.808 -2.447 15.327 1.00 86.00 89 LYS A CA 1
ATOM 687 C C . LYS A 1 89 ? -19.801 -2.093 16.811 1.00 86.00 89 LYS A C 1
ATOM 689 O O . LYS A 1 89 ? -20.831 -2.195 17.475 1.00 86.00 89 LYS A O 1
ATOM 694 N N . LYS A 1 90 ? -18.657 -1.668 17.344 1.00 74.81 90 LYS A N 1
ATOM 695 C CA . LYS A 1 90 ? -18.486 -1.371 18.771 1.00 74.81 90 LYS A CA 1
ATOM 696 C C . LYS A 1 90 ? -18.467 0.130 19.018 1.00 74.81 90 LYS A C 1
ATOM 698 O O . LYS A 1 90 ? -17.398 0.713 19.052 1.00 74.81 90 LYS A O 1
ATOM 703 N N . LYS A 1 91 ? -19.639 0.757 19.193 1.00 74.75 91 LYS A N 1
ATOM 704 C CA . LYS A 1 91 ? -19.811 2.145 19.700 1.00 74.75 91 LYS A CA 1
ATOM 705 C C . LYS A 1 91 ? -18.713 3.159 19.274 1.00 74.75 91 LYS A C 1
ATOM 707 O O . LYS A 1 91 ? -18.311 3.984 20.085 1.00 74.75 91 LYS A O 1
ATOM 712 N N . LYS A 1 92 ? -18.239 3.125 18.018 1.00 75.69 92 LYS A N 1
ATOM 713 C CA . LYS A 1 92 ? -17.153 3.991 17.513 1.00 75.69 92 LYS A CA 1
ATOM 714 C C . LYS A 1 92 ? -15.864 3.941 18.358 1.00 75.69 92 LYS A C 1
ATOM 716 O O . LYS A 1 92 ? -15.232 4.971 18.569 1.00 75.69 92 LYS A O 1
ATOM 721 N N . SER A 1 93 ? -15.475 2.773 18.867 1.00 85.19 93 SER A N 1
ATOM 722 C CA . SER A 1 93 ? -14.193 2.620 19.557 1.00 85.19 93 SER A CA 1
ATOM 723 C C . SER A 1 93 ? -13.034 2.766 18.573 1.00 85.19 93 SER A C 1
ATOM 725 O O . SER A 1 93 ? -13.060 2.150 17.503 1.00 85.19 93 SER A O 1
ATOM 727 N N . LEU A 1 94 ? -12.015 3.528 18.965 1.00 87.75 94 LEU A N 1
ATOM 728 C CA . LEU A 1 94 ? -10.748 3.637 18.245 1.00 87.75 94 LEU A CA 1
ATOM 729 C C . LEU A 1 94 ? -10.093 2.261 18.090 1.00 87.75 94 LEU A C 1
ATOM 731 O O . LEU A 1 94 ? -10.011 1.489 19.050 1.00 87.75 94 LEU A O 1
ATOM 735 N N . ILE A 1 95 ? -9.625 1.973 16.879 1.00 89.00 95 ILE A N 1
ATOM 736 C CA . ILE A 1 95 ? -8.778 0.816 16.596 1.00 89.00 95 ILE A CA 1
ATOM 737 C C . ILE A 1 95 ? -7.326 1.284 16.707 1.00 89.00 95 ILE A C 1
ATOM 739 O O . ILE A 1 95 ? -6.892 2.138 15.941 1.00 89.00 95 ILE A O 1
ATOM 743 N N . ALA A 1 96 ? -6.609 0.734 17.684 1.00 89.44 96 ALA A N 1
ATOM 744 C CA . ALA A 1 96 ? -5.211 1.044 17.974 1.00 89.44 96 ALA A CA 1
ATOM 745 C C . ALA A 1 96 ? -4.275 -0.065 17.467 1.00 89.44 96 ALA A C 1
ATOM 747 O O . ALA A 1 96 ? -4.720 -1.182 17.187 1.00 89.44 96 ALA A O 1
ATOM 748 N N . GLY A 1 97 ? -2.977 0.230 17.398 1.00 90.75 97 GLY A N 1
ATOM 749 C CA . GLY A 1 97 ? -1.935 -0.724 17.019 1.00 90.75 97 GLY A CA 1
ATOM 750 C C . GLY A 1 97 ? -1.873 -1.038 15.525 1.00 90.75 97 GLY A C 1
ATOM 751 O O . GLY A 1 97 ? -1.316 -2.069 15.155 1.00 90.75 97 GLY A O 1
ATOM 752 N N . LEU A 1 98 ? -2.445 -0.177 14.679 1.00 92.50 98 LEU A N 1
ATOM 753 C CA . LEU A 1 98 ? -2.328 -0.303 13.230 1.00 92.50 98 LEU A CA 1
ATOM 754 C C . LEU A 1 98 ? -0.910 0.046 12.782 1.00 92.50 98 LEU A C 1
ATOM 756 O O . LEU A 1 98 ? -0.267 0.961 13.298 1.00 92.50 98 LEU A O 1
ATOM 760 N N . THR A 1 99 ? -0.434 -0.688 11.793 1.00 93.44 99 THR A N 1
ATOM 761 C CA . THR A 1 99 ? 0.902 -0.550 11.225 1.00 93.44 99 THR A CA 1
ATOM 762 C C . THR A 1 99 ? 0.820 0.005 9.809 1.00 93.44 99 THR A C 1
ATOM 764 O O . THR A 1 99 ? -0.234 -0.019 9.178 1.00 93.44 99 THR A O 1
ATOM 767 N N . ARG A 1 100 ? 1.954 0.458 9.259 1.00 92.94 100 ARG A N 1
ATOM 768 C CA . ARG A 1 100 ? 2.044 0.902 7.856 1.00 92.94 100 ARG A CA 1
ATOM 769 C C . ARG A 1 100 ? 1.439 -0.118 6.877 1.00 92.94 100 ARG A C 1
ATOM 771 O O . ARG A 1 100 ? 0.817 0.288 5.904 1.00 92.94 100 ARG A O 1
ATOM 778 N N . GLY A 1 101 ? 1.630 -1.416 7.130 1.00 94.75 101 GLY A N 1
ATOM 779 C CA . GLY A 1 101 ? 1.173 -2.496 6.249 1.00 94.75 101 GLY A CA 1
ATOM 780 C C . GLY A 1 101 ? -0.345 -2.681 6.202 1.00 94.75 101 GLY A C 1
ATOM 781 O O . GLY A 1 101 ? -0.844 -3.306 5.273 1.00 94.75 101 GLY A O 1
ATOM 782 N N . ASP A 1 102 ? -1.079 -2.106 7.155 1.00 95.25 102 ASP A N 1
ATOM 783 C CA . ASP A 1 102 ? -2.543 -2.170 7.200 1.00 95.25 102 ASP A CA 1
ATOM 784 C C . ASP A 1 102 ? -3.210 -1.131 6.279 1.00 95.25 102 ASP A C 1
ATOM 786 O O . ASP A 1 102 ? -4.437 -1.081 6.172 1.00 95.25 102 ASP A O 1
ATOM 790 N N . PHE A 1 103 ? -2.411 -0.298 5.602 1.00 94.62 103 PHE A N 1
ATOM 791 C CA . PHE A 1 103 ? -2.880 0.755 4.711 1.00 94.62 103 PHE A CA 1
ATOM 792 C C . PHE A 1 103 ? -2.355 0.558 3.291 1.00 94.62 103 PHE A C 1
ATOM 794 O O . PHE A 1 103 ? -1.202 0.201 3.056 1.00 94.62 103 PHE A O 1
ATOM 801 N N . THR A 1 104 ? -3.206 0.861 2.318 1.00 96.25 104 THR A N 1
ATOM 802 C CA . THR A 1 104 ? -2.814 0.996 0.916 1.00 96.25 104 THR A CA 1
ATOM 803 C C . THR A 1 104 ? -3.357 2.318 0.405 1.00 96.25 104 THR A C 1
ATOM 805 O O . THR A 1 104 ? -4.560 2.568 0.487 1.00 96.25 104 THR A O 1
ATOM 808 N N . VAL A 1 105 ? -2.462 3.179 -0.071 1.00 94.44 105 VAL A N 1
ATOM 809 C CA . VAL A 1 105 ? -2.809 4.509 -0.574 1.00 94.44 105 VAL A CA 1
ATOM 810 C C . VAL A 1 105 ? -2.836 4.453 -2.092 1.00 94.44 105 VAL A C 1
ATOM 812 O O . VAL A 1 105 ? -1.939 3.878 -2.702 1.00 94.44 105 VAL A O 1
ATOM 815 N N . PHE A 1 106 ? -3.866 5.043 -2.689 1.00 95.94 106 PHE A N 1
ATOM 816 C CA . PHE A 1 106 ? -4.001 5.169 -4.134 1.00 95.94 106 PHE A CA 1
ATOM 817 C C . PHE A 1 106 ? -4.246 6.629 -4.498 1.00 95.94 106 PHE A C 1
ATOM 819 O O . PHE A 1 106 ? -4.987 7.323 -3.803 1.00 95.94 106 PHE A O 1
ATOM 826 N N . GLU A 1 107 ? -3.672 7.053 -5.615 1.00 91.94 107 GLU A N 1
ATOM 827 C CA . GLU A 1 107 ? -3.925 8.340 -6.259 1.00 91.94 107 GLU A CA 1
ATOM 828 C C . GLU A 1 107 ? -4.220 8.061 -7.730 1.00 91.94 107 GLU A C 1
ATOM 830 O O . GLU A 1 107 ? -3.445 7.375 -8.394 1.00 91.94 107 GLU A O 1
ATOM 835 N N . ASP A 1 108 ? -5.393 8.487 -8.202 1.00 95.00 108 ASP A N 1
ATOM 836 C CA . ASP A 1 108 ? -5.867 8.245 -9.572 1.00 95.00 108 ASP A CA 1
ATOM 837 C C . ASP A 1 108 ? -5.781 6.772 -10.024 1.00 95.00 108 ASP A C 1
ATOM 839 O O . ASP A 1 108 ? -5.540 6.448 -11.185 1.00 95.00 108 ASP A O 1
ATOM 843 N N . GLY A 1 109 ? -5.985 5.849 -9.077 1.00 96.38 109 GLY A N 1
ATOM 844 C CA . GLY A 1 109 ? -5.918 4.403 -9.310 1.00 96.38 109 GLY A CA 1
ATOM 845 C C . GLY A 1 109 ? -4.506 3.807 -9.275 1.00 96.38 109 GLY A C 1
ATOM 846 O O . GLY A 1 109 ? -4.370 2.588 -9.368 1.00 96.38 109 GLY A O 1
ATOM 847 N N . VAL A 1 110 ? -3.466 4.620 -9.087 1.00 95.56 110 VAL A N 1
ATOM 848 C CA . VAL A 1 110 ? -2.074 4.178 -8.931 1.00 95.56 110 VAL A CA 1
ATOM 849 C C . VAL A 1 110 ? -1.730 4.065 -7.448 1.00 95.56 110 VAL A C 1
ATOM 851 O O . VAL A 1 110 ? -1.971 4.993 -6.678 1.00 95.56 110 VAL A O 1
ATOM 854 N N . GLN A 1 111 ? -1.165 2.929 -7.035 1.00 96.06 111 GLN A N 1
ATOM 855 C CA . GLN A 1 111 ? -0.733 2.722 -5.653 1.00 96.06 111 GLN A CA 1
ATOM 856 C C . GLN A 1 111 ? 0.478 3.603 -5.323 1.00 96.06 111 GLN A C 1
ATOM 858 O O . GLN A 1 111 ? 1.473 3.590 -6.045 1.00 96.06 111 GLN A O 1
ATOM 863 N N . GLN A 1 112 ? 0.398 4.318 -4.204 1.00 94.31 112 GLN A N 1
ATOM 864 C CA . GLN A 1 112 ? 1.450 5.189 -3.695 1.00 94.31 112 GLN A CA 1
ATOM 865 C C . GLN A 1 112 ? 2.225 4.514 -2.563 1.00 94.31 112 GLN A C 1
ATOM 867 O O . GLN A 1 112 ? 1.665 3.773 -1.747 1.00 94.31 112 GLN A O 1
ATOM 872 N N . GLU A 1 113 ? 3.524 4.792 -2.496 1.00 92.88 113 GLU A N 1
ATOM 873 C CA . GLU A 1 113 ? 4.373 4.334 -1.402 1.00 92.88 113 GLU A CA 1
ATOM 874 C C . GLU A 1 113 ? 4.157 5.191 -0.147 1.00 92.88 113 GLU A C 1
ATOM 876 O O . GLU A 1 113 ? 4.205 6.419 -0.184 1.00 92.88 113 GLU A O 1
ATOM 881 N N . VAL A 1 114 ? 3.983 4.536 1.003 1.00 93.50 114 VAL A N 1
ATOM 882 C CA . VAL A 1 114 ? 3.981 5.212 2.305 1.00 93.50 114 VAL A CA 1
ATOM 883 C C . VAL A 1 114 ? 5.421 5.315 2.803 1.00 93.50 114 VAL A C 1
ATOM 885 O O . VAL A 1 114 ? 5.944 4.370 3.393 1.00 93.50 114 VAL A O 1
ATOM 888 N N . THR A 1 115 ? 6.070 6.457 2.579 1.00 90.94 115 THR A N 1
ATOM 889 C CA . THR A 1 115 ? 7.482 6.683 2.948 1.00 90.94 115 THR A CA 1
ATOM 890 C C . THR A 1 115 ? 7.668 6.983 4.437 1.00 90.94 115 THR A C 1
ATOM 892 O O . THR A 1 115 ? 8.617 6.495 5.058 1.00 90.94 115 THR A O 1
ATOM 895 N N . PHE A 1 116 ? 6.723 7.701 5.052 1.00 90.94 116 PHE A N 1
ATOM 896 C CA . PHE A 1 116 ? 6.719 8.058 6.472 1.00 90.94 116 PHE A CA 1
ATOM 897 C C . PHE A 1 116 ? 5.415 7.616 7.149 1.00 90.94 116 PHE A C 1
ATOM 899 O O . PHE A 1 116 ? 4.342 7.712 6.561 1.00 90.94 116 PHE A O 1
ATOM 906 N N . PHE A 1 117 ? 5.505 7.093 8.375 1.00 91.88 117 PHE A N 1
ATOM 907 C CA . PHE A 1 117 ? 4.341 6.644 9.145 1.00 91.88 117 PHE A CA 1
ATOM 908 C C . PHE A 1 117 ? 4.558 6.915 10.637 1.00 91.88 117 PHE A C 1
ATOM 910 O O . PHE A 1 117 ? 5.629 6.612 11.161 1.00 91.88 117 PHE A O 1
ATOM 917 N N . THR A 1 118 ? 3.539 7.452 11.305 1.00 90.38 118 THR A N 1
ATOM 918 C CA . THR A 1 118 ? 3.498 7.688 12.758 1.00 90.38 118 THR A CA 1
ATOM 919 C C . THR A 1 118 ? 2.219 7.095 13.323 1.00 90.38 118 THR A C 1
ATOM 921 O O . THR A 1 118 ? 1.168 7.210 12.694 1.00 90.38 118 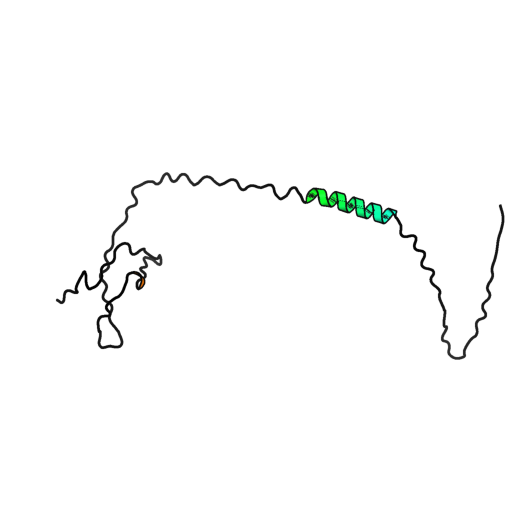THR A O 1
ATOM 924 N N . ASP A 1 119 ? 2.309 6.490 14.501 1.00 87.81 119 ASP A N 1
ATOM 925 C CA . ASP A 1 119 ? 1.193 5.844 15.194 1.00 87.81 119 ASP A CA 1
ATOM 926 C C . ASP A 1 119 ? 0.575 6.751 16.276 1.00 87.81 119 ASP A C 1
ATOM 928 O O . ASP A 1 119 ? 1.059 7.849 16.563 1.00 87.81 119 ASP A O 1
ATOM 932 N N . GLU A 1 120 ? -0.487 6.277 16.925 1.00 81.56 120 GLU A N 1
ATOM 933 C CA . GLU A 1 120 ? -1.165 6.996 18.008 1.00 81.56 120 GLU A CA 1
ATOM 934 C C . GLU A 1 120 ? -0.300 7.195 19.263 1.00 81.56 120 GLU A C 1
ATOM 936 O O . GLU A 1 120 ? -0.600 8.056 20.091 1.00 81.56 120 GLU A O 1
ATOM 941 N N . LYS A 1 121 ? 0.772 6.410 19.427 1.00 81.06 121 LYS A N 1
ATOM 942 C CA . LYS A 1 121 ? 1.693 6.538 20.567 1.00 81.06 121 LYS A CA 1
ATOM 943 C C . LYS A 1 121 ? 2.636 7.715 20.374 1.00 81.06 121 LYS A C 1
ATOM 945 O O . LYS A 1 121 ? 2.978 8.400 21.335 1.00 81.06 121 LYS A O 1
ATOM 950 N N . THR A 1 122 ? 3.065 7.924 19.135 1.00 79.81 122 THR A N 1
ATOM 951 C CA . THR A 1 122 ? 3.980 8.997 18.739 1.00 79.81 122 THR A CA 1
ATOM 952 C C . THR A 1 122 ? 3.247 10.284 18.363 1.00 79.81 122 THR A C 1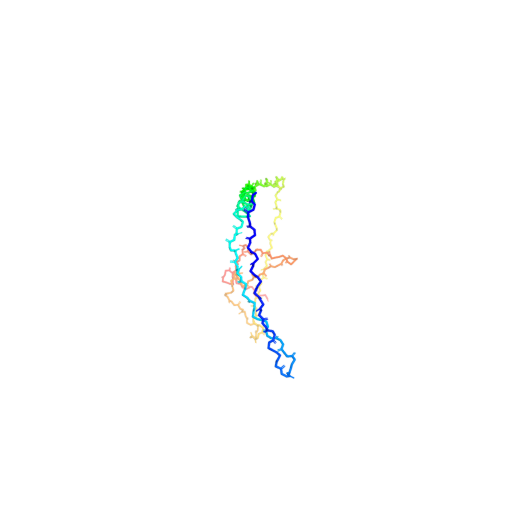
ATOM 954 O O . THR A 1 122 ? 3.840 11.358 18.447 1.00 79.81 122 THR A O 1
ATOM 957 N N . ASN A 1 123 ? 1.959 10.202 18.018 1.00 76.00 123 ASN A N 1
ATOM 958 C CA . ASN A 1 123 ? 1.110 11.347 17.706 1.00 76.00 123 ASN A CA 1
ATOM 959 C C . ASN A 1 123 ? -0.311 11.163 18.286 1.00 76.00 123 ASN A C 1
ATOM 961 O O . ASN A 1 123 ? -1.203 10.666 17.589 1.00 76.00 123 ASN A O 1
ATOM 965 N N . PRO A 1 124 ? -0.539 11.514 19.566 1.00 69.69 124 PRO A N 1
ATOM 966 C CA . PRO A 1 124 ? -1.827 11.294 20.212 1.00 69.69 124 PRO A CA 1
ATOM 967 C C . PRO A 1 124 ? -2.935 12.177 19.604 1.00 69.69 124 PRO A C 1
ATOM 969 O O . PRO A 1 124 ? -2.676 13.315 19.207 1.00 69.69 124 PRO A O 1
ATOM 972 N N . PRO A 1 125 ? -4.189 11.690 19.555 1.00 68.31 125 PRO A N 1
ATOM 973 C CA . PRO A 1 125 ? -5.308 12.451 19.007 1.00 68.31 125 PRO A CA 1
ATOM 974 C C . PRO A 1 125 ? -5.606 13.713 19.830 1.00 68.31 125 PRO A C 1
ATOM 976 O O . PRO A 1 125 ? -5.706 13.660 21.057 1.00 68.31 125 PRO A O 1
ATOM 979 N N . VAL A 1 126 ? -5.800 14.844 19.143 1.00 70.69 126 VAL A N 1
ATOM 980 C CA . VAL A 1 126 ? -6.258 16.106 19.744 1.00 70.69 126 VAL A CA 1
ATOM 981 C C . VAL A 1 126 ? -7.785 16.144 19.706 1.00 70.69 126 VAL A C 1
ATOM 983 O O . VAL A 1 126 ? -8.378 16.149 18.630 1.00 70.69 126 VAL A O 1
ATOM 986 N N . TYR A 1 127 ? -8.424 16.165 20.875 1.00 68.06 127 TYR A N 1
ATOM 987 C CA . TYR A 1 127 ? -9.870 16.353 20.998 1.00 68.06 127 TYR A CA 1
ATOM 988 C C . TYR A 1 127 ? -10.165 17.856 21.110 1.00 68.06 127 TYR A C 1
ATOM 990 O O . TYR A 1 127 ? -9.636 18.506 22.013 1.00 68.06 127 TYR A O 1
ATOM 998 N N . VAL A 1 128 ? -10.970 18.396 20.187 1.00 63.59 128 VAL A N 1
ATOM 999 C CA . VAL A 1 128 ? -11.484 19.781 20.203 1.00 63.59 128 VAL A CA 1
ATOM 1000 C C . VAL A 1 128 ? -12.978 19.812 20.478 1.00 63.59 128 VAL A C 1
ATOM 1002 O O . VAL A 1 128 ? -13.666 18.844 20.076 1.00 63.59 128 VAL A O 1
#

pLDDT: mean 71.21, std 16.08, range [37.25, 96.38]

Secondary structure (DSSP, 8-state):
----------------TT----------------HHHHHHHHHHHHHHHTTTTSTT---PPPPPPP-----S---PPP-------B-TTTTT-B-----GGG--EEETTEEEP------TTTSPPPP-